Protein AF-A0A2V7CC63-F1 (afdb_monomer)

Foldseek 3Di:
DPDPDDDQAEAEDLDDDVVVVVVCVVVRHQYYHNDPDPVVVVVRVVSSVLVVVLLVVLCPFDPDNVCSVVLVVLLVVLLVLCCVPVVDDSSRSSVVLVVQCVVVVHTSSVSSVVSVVVVVLVPDPCNVVVVVVVVCVVVVVPPPPPPPDDDDD

Mean predicted aligned error: 11.12 Å

Secondary structure (DSSP, 8-state):
---SS---EEEE-S---HHHHHHHHHTTEEEEES---HHHHHHHHHHHHHHHHHHHHHHTSSS-GGGHHHHHHHHHHHHHHHHHHH---HHHHHHHHHHHHHHHT--HHHHHHHHHHHHHHHT-TTHHHHHHHHHHHHHHT------------

pLDDT: mean 81.23, std 14.19, range [34.12, 97.56]

Nearest PDB structures (foldseek):
  1sd5-assembly1_A  TM=7.980E-01  e=5.486E-06  Mycobacterium tuberculosis H37Rv
  6ww6-assembly1_A  TM=4.885E-01  e=1.003E-03  Enterococcus faecalis
  4akk-assembly1_B  TM=6.296E-01  e=2.879E-02  Klebsiella oxytoca
  1qo0-assembly1_E  TM=4.688E-01  e=1.812E-02  Pseudomonas aeruginosa
  8thp-assembly1_A  TM=3.471E-01  e=4.632E-01  Flavobacterium johnsoniae UW101

Radius of gyration: 24.96 Å; Cα contacts (8 Å, |Δi|>4): 119; chains: 1; bounding box: 74×55×70 Å

Solvent-accessible surface area (backbone atoms only — not comparable to full-atom values): 8947 Å² total; per-residue (Å²): 128,87,64,100,64,88,71,70,37,71,48,78,38,90,69,84,51,71,68,58,53,52,53,38,47,76,72,57,41,53,36,78,36,67,63,87,50,68,68,65,46,52,54,43,49,54,51,14,52,51,51,42,51,54,48,53,53,43,60,63,51,70,93,50,74,84,49,26,65,58,38,47,54,42,41,56,51,29,30,53,50,41,26,75,75,68,71,41,53,73,69,53,24,49,49,51,51,53,52,52,15,62,78,67,72,48,51,65,51,57,43,20,49,51,51,49,53,49,48,64,54,69,68,39,88,58,41,67,61,51,48,51,51,50,53,48,56,67,56,60,70,71,64,79,80,73,77,75,84,80,82,86,133

Structure (mmCIF, N/CA/C/O backbone):
data_AF-A0A2V7CC63-F1
#
_entry.id   AF-A0A2V7CC63-F1
#
loop_
_atom_site.group_PDB
_atom_site.id
_atom_site.type_symbol
_atom_site.label_atom_id
_atom_site.label_alt_id
_atom_site.label_comp_id
_atom_site.label_asym_id
_atom_site.label_entity_id
_atom_site.label_seq_id
_atom_site.pdbx_PDB_ins_code
_atom_site.Cartn_x
_atom_site.Cartn_y
_atom_site.Cartn_z
_atom_site.occupancy
_atom_site.B_iso_or_equiv
_atom_site.auth_seq_id
_atom_site.auth_comp_id
_atom_site.auth_asym_id
_atom_site.auth_atom_id
_atom_site.pdbx_PDB_model_num
ATOM 1 N N . MET A 1 1 ? 26.809 -15.622 -4.470 1.00 34.12 1 MET A N 1
ATOM 2 C CA . MET A 1 1 ? 25.686 -15.126 -3.647 1.00 34.12 1 MET A CA 1
ATOM 3 C C . MET A 1 1 ? 25.167 -13.870 -4.318 1.00 34.12 1 MET A C 1
ATOM 5 O O . MET A 1 1 ? 25.887 -12.882 -4.349 1.00 34.12 1 MET A O 1
ATOM 9 N N . VAL A 1 2 ? 23.997 -13.936 -4.960 1.00 41.78 2 VAL A N 1
ATOM 10 C CA . VAL A 1 2 ? 23.323 -12.723 -5.447 1.00 41.78 2 VAL A CA 1
ATOM 11 C C . VAL A 1 2 ? 22.998 -11.887 -4.210 1.00 41.78 2 VAL A C 1
ATOM 13 O O . VAL A 1 2 ? 22.502 -12.408 -3.216 1.00 41.78 2 VAL A O 1
ATOM 16 N N . THR A 1 3 ? 23.440 -10.643 -4.248 1.00 43.38 3 THR A N 1
ATOM 17 C CA . THR A 1 3 ? 23.625 -9.713 -3.136 1.00 43.38 3 THR A CA 1
ATOM 18 C C . THR A 1 3 ? 22.393 -9.541 -2.248 1.00 43.38 3 THR A C 1
ATOM 20 O O . THR A 1 3 ? 21.293 -9.329 -2.746 1.00 43.38 3 THR A O 1
ATOM 23 N N . ASP A 1 4 ? 22.610 -9.476 -0.933 1.00 60.31 4 ASP A N 1
ATOM 24 C CA . ASP A 1 4 ? 21.637 -9.116 0.122 1.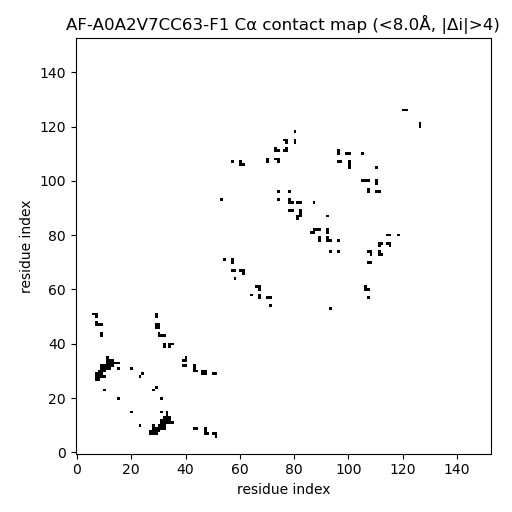00 60.31 4 ASP A CA 1
ATOM 25 C C . ASP A 1 4 ? 21.116 -7.653 0.021 1.00 60.31 4 ASP A C 1
ATOM 27 O O . ASP A 1 4 ? 20.486 -7.091 0.918 1.00 60.31 4 ASP A O 1
ATOM 31 N N . GLN A 1 5 ? 21.386 -6.996 -1.109 1.00 66.25 5 GLN A N 1
ATOM 32 C CA . GLN A 1 5 ? 20.879 -5.683 -1.469 1.00 66.25 5 GLN A CA 1
ATOM 33 C C . GLN A 1 5 ? 19.827 -5.844 -2.566 1.00 66.25 5 GLN A C 1
ATOM 35 O O . GLN A 1 5 ? 20.173 -6.043 -3.731 1.00 66.25 5 GLN A O 1
ATOM 40 N N . PRO A 1 6 ? 18.535 -5.770 -2.220 1.00 74.12 6 PRO A N 1
ATOM 41 C CA . PRO A 1 6 ? 17.485 -5.850 -3.220 1.00 74.12 6 PRO A CA 1
ATOM 42 C C . PRO A 1 6 ? 17.508 -4.603 -4.108 1.00 74.12 6 PRO A C 1
ATOM 44 O O . PRO A 1 6 ? 17.852 -3.513 -3.651 1.00 74.12 6 PRO A O 1
ATOM 47 N N . VAL A 1 7 ? 17.120 -4.781 -5.367 1.00 83.81 7 VAL A N 1
ATOM 48 C CA . VAL A 1 7 ? 17.057 -3.753 -6.415 1.00 83.81 7 VAL A CA 1
ATOM 49 C C . VAL A 1 7 ? 15.707 -3.846 -7.140 1.00 83.81 7 VAL A C 1
ATOM 51 O O . VAL A 1 7 ? 15.107 -4.924 -7.147 1.00 83.81 7 VAL A O 1
ATOM 54 N N . PRO A 1 8 ? 15.192 -2.756 -7.735 1.00 85.44 8 PRO A N 1
ATOM 55 C CA . PRO A 1 8 ? 14.009 -2.824 -8.590 1.00 85.44 8 PRO A CA 1
ATOM 56 C C . PRO A 1 8 ? 14.314 -3.639 -9.856 1.00 85.44 8 PRO A C 1
ATOM 58 O O . PRO A 1 8 ? 15.322 -3.404 -10.518 1.00 85.44 8 PRO A O 1
ATOM 61 N N . VAL A 1 9 ? 13.432 -4.578 -10.210 1.00 84.06 9 VAL A N 1
ATOM 62 C CA . VAL A 1 9 ? 13.575 -5.441 -11.397 1.00 84.06 9 VAL A CA 1
ATOM 63 C C . VAL A 1 9 ? 12.355 -5.303 -12.309 1.00 84.06 9 VAL A C 1
ATOM 65 O O . VAL A 1 9 ? 11.220 -5.476 -11.863 1.00 84.06 9 VAL A O 1
ATOM 68 N N . ILE A 1 10 ? 12.590 -5.039 -13.595 1.00 84.88 10 ILE A N 1
ATOM 69 C CA . ILE A 1 10 ? 11.565 -4.983 -14.648 1.00 84.88 10 ILE A CA 1
ATOM 70 C C . ILE A 1 10 ? 11.789 -6.159 -15.592 1.00 84.88 10 ILE A C 1
ATOM 72 O O . ILE A 1 10 ? 12.906 -6.366 -16.064 1.00 84.88 10 ILE A O 1
ATOM 76 N N . LEU A 1 11 ? 10.734 -6.923 -15.877 1.00 83.56 11 LEU A N 1
ATOM 77 C CA . LEU A 1 11 ? 10.795 -8.040 -16.818 1.00 83.56 11 LEU A CA 1
ATOM 78 C C . LEU A 1 11 ? 10.302 -7.600 -18.201 1.00 83.56 11 LEU A C 1
ATOM 80 O O . LEU A 1 11 ? 9.111 -7.347 -18.387 1.00 83.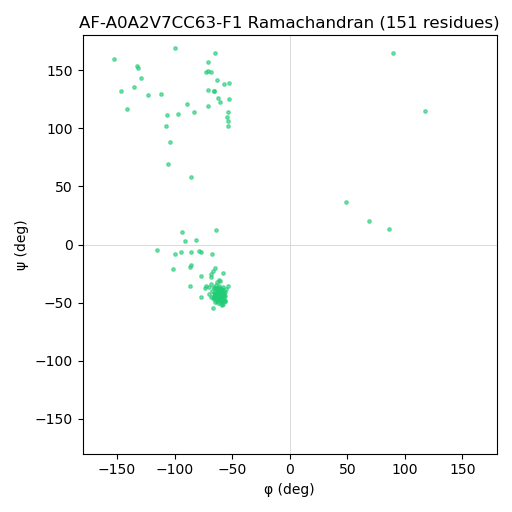56 11 LEU A O 1
ATOM 84 N N . LEU A 1 12 ? 11.207 -7.556 -19.177 1.00 82.06 12 LEU A N 1
ATOM 85 C CA . LEU A 1 12 ? 10.853 -7.410 -20.589 1.00 82.06 12 LEU A CA 1
ATOM 86 C C . LEU A 1 12 ? 10.645 -8.796 -21.204 1.00 82.06 12 LEU A C 1
ATOM 88 O O . LEU A 1 12 ? 11.547 -9.631 -21.176 1.00 82.06 12 LEU A O 1
ATOM 92 N N . THR A 1 13 ? 9.454 -9.054 -21.737 1.00 76.94 13 THR A N 1
ATOM 93 C CA . THR A 1 13 ? 9.111 -10.335 -22.362 1.00 76.94 13 THR A CA 1
ATOM 94 C C . THR A 1 13 ? 8.143 -10.132 -23.519 1.00 76.94 13 THR A C 1
ATOM 96 O O . THR A 1 13 ? 7.115 -9.487 -23.359 1.00 76.94 13 THR A O 1
ATOM 99 N N . GLY A 1 14 ? 8.414 -10.745 -24.675 1.00 73.50 14 GLY A N 1
ATOM 100 C CA . GLY A 1 14 ? 7.478 -10.752 -25.808 1.00 73.50 14 GLY A CA 1
ATOM 101 C C . GLY A 1 14 ? 6.194 -11.553 -25.545 1.00 73.50 14 GLY A C 1
ATOM 102 O O . GLY A 1 14 ? 5.262 -11.502 -26.341 1.00 73.50 14 GLY A O 1
ATOM 103 N N . TYR A 1 15 ? 6.128 -12.284 -24.427 1.00 67.94 15 TYR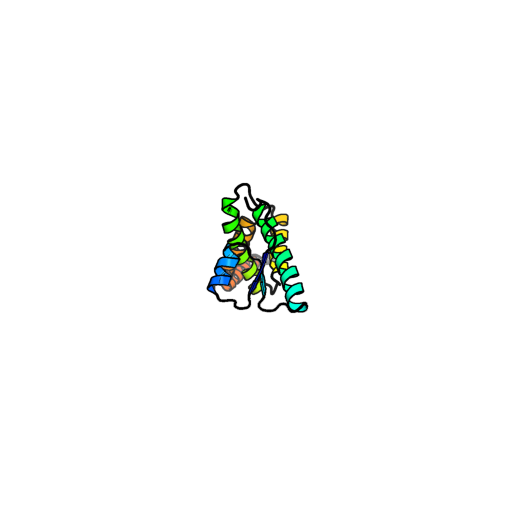 A N 1
ATOM 104 C CA . TYR A 1 15 ? 4.963 -13.055 -24.008 1.00 67.94 15 TYR A CA 1
ATOM 105 C C . TYR A 1 15 ? 4.767 -12.965 -22.490 1.00 67.94 15 TYR A C 1
ATOM 107 O O . TYR A 1 15 ? 5.598 -13.424 -21.703 1.00 67.94 15 TYR A O 1
ATOM 115 N N . ALA A 1 16 ? 3.646 -12.379 -22.070 1.00 65.31 16 ALA A N 1
ATOM 116 C CA . ALA A 1 16 ? 3.266 -12.235 -20.667 1.00 65.31 16 ALA A CA 1
ATOM 117 C C . ALA A 1 16 ? 2.146 -13.226 -20.305 1.00 65.31 16 ALA A C 1
ATOM 119 O O . ALA A 1 16 ? 1.007 -12.841 -20.054 1.00 65.31 16 ALA A O 1
ATOM 120 N N . GLY A 1 17 ? 2.462 -14.524 -20.278 1.00 72.56 17 GLY A N 1
ATOM 121 C CA . GLY A 1 17 ? 1.546 -15.524 -19.724 1.00 72.56 17 GLY A CA 1
ATOM 122 C C . GLY A 1 17 ? 1.299 -15.287 -18.226 1.00 72.56 17 GLY A C 1
ATOM 123 O O . GLY A 1 17 ? 2.230 -14.958 -17.487 1.00 72.56 17 GLY A O 1
ATOM 124 N N . ALA A 1 18 ? 0.061 -15.486 -17.757 1.00 74.19 18 ALA A N 1
ATOM 125 C CA . ALA A 1 18 ? -0.342 -15.225 -16.366 1.00 74.19 18 ALA A CA 1
ATOM 126 C C . ALA A 1 18 ? 0.548 -15.934 -15.321 1.00 74.19 18 ALA A C 1
ATOM 128 O O . ALA A 1 18 ? 0.856 -15.369 -14.270 1.00 74.19 18 ALA A O 1
ATOM 129 N N . GLU A 1 19 ? 1.019 -17.144 -15.636 1.00 77.94 19 GLU A N 1
ATOM 130 C CA . GLU A 1 19 ? 1.915 -17.922 -14.775 1.00 77.94 19 GLU A CA 1
ATOM 131 C C . GLU A 1 19 ? 3.288 -17.258 -14.592 1.00 77.94 19 GLU A C 1
ATOM 133 O O . GLU A 1 19 ? 3.800 -17.164 -13.475 1.00 77.94 19 GLU A O 1
ATOM 138 N N . LEU A 1 20 ? 3.870 -16.741 -15.679 1.00 74.88 20 LEU A N 1
ATOM 139 C CA . LEU A 1 20 ? 5.156 -16.045 -15.647 1.00 74.88 20 LEU A CA 1
ATOM 140 C C . LEU A 1 20 ? 5.052 -14.769 -14.808 1.00 74.88 20 LEU A C 1
ATOM 142 O O . LEU A 1 20 ? 5.906 -14.522 -13.960 1.00 74.88 20 LEU A O 1
ATOM 146 N N . VAL A 1 21 ? 3.971 -14.004 -14.986 1.00 73.31 21 VAL A N 1
ATOM 147 C CA . VAL A 1 21 ? 3.702 -12.787 -14.205 1.00 73.31 21 VAL A CA 1
ATOM 148 C C . VAL A 1 21 ? 3.573 -13.110 -12.717 1.00 73.31 21 VAL A C 1
ATOM 150 O O . VAL A 1 21 ? 4.149 -12.411 -11.881 1.00 73.31 21 VAL A O 1
ATOM 153 N N . ARG A 1 22 ? 2.856 -14.183 -12.365 1.00 71.94 22 ARG A N 1
ATOM 154 C CA . ARG A 1 22 ? 2.686 -14.608 -10.969 1.00 71.94 22 ARG A CA 1
ATOM 155 C C . ARG A 1 22 ? 4.022 -14.979 -10.325 1.00 71.94 22 ARG A C 1
ATOM 157 O O . ARG A 1 22 ? 4.326 -14.496 -9.234 1.00 71.94 22 ARG A O 1
ATOM 164 N N . ARG A 1 23 ? 4.838 -15.789 -11.008 1.00 72.81 23 ARG A N 1
ATOM 165 C CA . ARG A 1 23 ? 6.171 -16.194 -10.529 1.00 72.81 23 ARG A CA 1
ATOM 166 C C . ARG A 1 23 ? 7.127 -15.008 -10.421 1.00 72.81 23 ARG A C 1
ATOM 168 O O . ARG A 1 23 ? 7.823 -14.880 -9.420 1.00 72.81 23 ARG A O 1
ATOM 175 N N . ALA A 1 24 ? 7.117 -14.115 -11.407 1.00 71.94 24 ALA A N 1
ATOM 176 C CA . ALA A 1 24 ? 7.922 -12.899 -11.407 1.00 71.94 24 ALA A CA 1
ATOM 177 C C . ALA A 1 24 ? 7.564 -11.985 -10.223 1.00 71.94 24 ALA A C 1
ATOM 179 O O . ALA A 1 24 ? 8.453 -11.530 -9.504 1.00 71.94 24 ALA A O 1
ATOM 180 N N . ARG A 1 25 ? 6.269 -11.776 -9.947 1.00 70.88 25 ARG A N 1
ATOM 181 C CA . ARG A 1 25 ? 5.821 -11.014 -8.768 1.00 70.88 25 ARG A CA 1
ATOM 182 C C . ARG A 1 25 ? 6.288 -11.645 -7.456 1.00 70.88 25 ARG A C 1
ATOM 184 O O . ARG A 1 25 ? 6.728 -10.917 -6.570 1.00 70.88 25 ARG A O 1
ATOM 191 N N . ALA A 1 26 ? 6.225 -12.974 -7.338 1.00 65.81 26 ALA A N 1
ATOM 192 C CA . ALA A 1 26 ? 6.737 -13.692 -6.168 1.00 65.81 26 ALA A CA 1
ATOM 193 C C . ALA A 1 26 ? 8.260 -13.529 -6.001 1.00 65.81 26 ALA A C 1
ATOM 195 O O . ALA A 1 26 ? 8.746 -13.439 -4.879 1.00 65.81 26 ALA A O 1
ATOM 196 N N . ALA A 1 27 ? 8.998 -13.411 -7.108 1.00 66.06 27 ALA A N 1
ATOM 197 C CA . ALA A 1 27 ? 10.436 -13.145 -7.127 1.00 66.06 27 ALA A CA 1
ATOM 198 C C . ALA A 1 27 ? 10.807 -11.656 -6.938 1.00 66.06 27 ALA A C 1
ATOM 200 O O . ALA A 1 27 ? 11.981 -11.305 -7.017 1.00 66.06 27 ALA A O 1
ATOM 201 N N . GLY A 1 28 ? 9.834 -10.769 -6.693 1.00 65.56 28 GLY A N 1
ATOM 202 C CA . GLY A 1 28 ? 10.089 -9.348 -6.442 1.00 65.56 28 GLY A CA 1
ATOM 203 C C . GLY A 1 28 ? 10.180 -8.468 -7.692 1.00 65.56 28 GLY A C 1
ATOM 204 O O . GLY A 1 28 ? 10.592 -7.316 -7.582 1.00 65.56 28 GLY A O 1
ATOM 205 N N . VAL A 1 29 ? 9.764 -8.964 -8.862 1.00 72.56 29 VAL A N 1
ATOM 206 C CA . VAL A 1 29 ? 9.631 -8.139 -10.074 1.00 72.56 29 VAL A CA 1
ATOM 207 C C . VAL A 1 29 ? 8.524 -7.108 -9.873 1.00 72.56 29 VAL A C 1
ATOM 209 O O . VAL A 1 29 ? 7.417 -7.431 -9.430 1.00 72.56 29 VAL A O 1
ATOM 212 N N . VAL A 1 30 ? 8.832 -5.858 -10.212 1.00 69.12 30 VAL A N 1
ATOM 213 C CA . VAL A 1 30 ? 7.982 -4.694 -9.930 1.00 69.12 30 VAL A CA 1
ATOM 214 C C . VAL A 1 30 ? 7.187 -4.210 -11.147 1.00 69.12 30 VAL A C 1
ATOM 216 O O . VAL A 1 30 ? 6.140 -3.595 -10.956 1.00 69.12 30 VAL A O 1
ATOM 219 N N . ALA A 1 31 ? 7.604 -4.541 -12.376 1.00 70.88 31 ALA A N 1
ATOM 220 C CA . ALA A 1 31 ? 6.869 -4.222 -13.608 1.00 70.88 31 ALA A CA 1
ATOM 221 C C . ALA A 1 31 ? 7.158 -5.219 -14.752 1.00 70.88 31 ALA A C 1
ATOM 223 O O . ALA A 1 31 ? 8.181 -5.909 -14.737 1.00 70.88 31 ALA A O 1
ATOM 224 N N . TYR A 1 32 ? 6.261 -5.286 -15.744 1.00 74.62 32 TYR A N 1
ATOM 225 C CA . TYR A 1 32 ? 6.401 -6.109 -16.953 1.00 74.62 32 TYR A CA 1
ATOM 226 C C . TYR A 1 32 ? 6.163 -5.274 -18.215 1.00 74.62 32 TYR A C 1
ATOM 228 O O . TYR A 1 32 ? 5.301 -4.397 -18.225 1.00 74.62 32 TYR A O 1
ATOM 236 N N . LEU A 1 33 ? 6.912 -5.562 -19.278 1.00 75.44 33 LEU A N 1
ATOM 237 C CA . LEU A 1 33 ? 6.789 -4.891 -20.573 1.00 75.44 33 LEU A CA 1
ATOM 238 C C . LEU A 1 33 ? 6.806 -5.907 -21.710 1.00 75.44 33 LEU A C 1
ATOM 240 O O . LEU A 1 33 ? 7.652 -6.799 -21.733 1.00 75.44 33 LEU A O 1
ATOM 244 N N . THR A 1 34 ? 5.903 -5.725 -22.671 1.00 75.38 34 THR A N 1
ATOM 245 C CA . THR A 1 34 ? 5.856 -6.493 -23.926 1.00 75.38 34 THR A CA 1
ATOM 246 C C . THR A 1 34 ? 6.475 -5.760 -25.112 1.00 75.38 34 THR A C 1
ATOM 248 O O . THR A 1 34 ? 6.661 -6.358 -26.167 1.00 75.38 34 THR A O 1
ATOM 251 N N . SER A 1 35 ? 6.825 -4.483 -24.932 1.00 71.94 35 SER A N 1
ATOM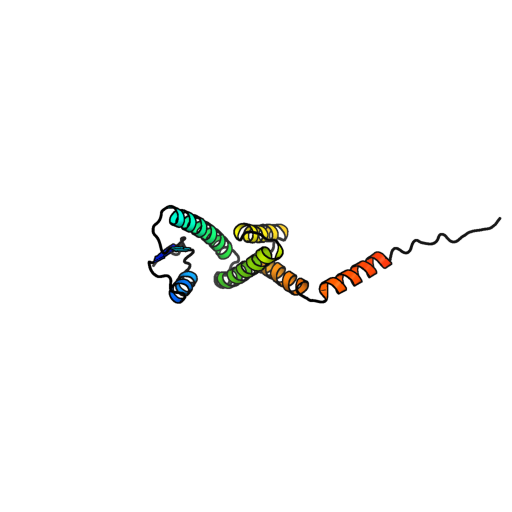 252 C CA . SER A 1 35 ? 7.454 -3.632 -25.942 1.00 71.94 35 SER A CA 1
ATOM 253 C C . SER A 1 35 ? 8.662 -2.894 -25.359 1.00 71.94 35 SER A C 1
ATOM 255 O O . SER A 1 35 ? 8.708 -2.600 -24.162 1.00 71.94 35 SER A O 1
ATOM 257 N N . VAL A 1 36 ? 9.626 -2.582 -26.226 1.00 74.06 36 VAL A N 1
ATOM 258 C CA . VAL A 1 36 ? 10.819 -1.767 -25.937 1.00 74.06 36 VAL A CA 1
ATOM 259 C C . VAL A 1 36 ? 10.617 -0.283 -26.273 1.00 74.06 36 VAL A C 1
ATOM 261 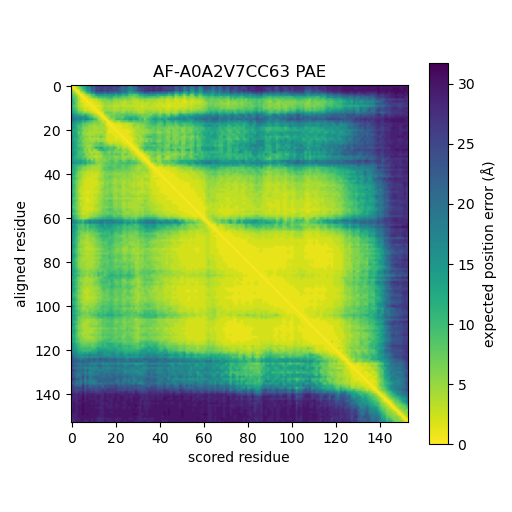O O . VAL A 1 36 ? 11.572 0.493 -26.263 1.00 74.06 36 VAL A O 1
ATOM 264 N N . ASP A 1 37 ? 9.383 0.132 -26.565 1.00 84.94 37 ASP A N 1
ATOM 265 C CA . ASP A 1 37 ? 9.063 1.529 -26.845 1.00 84.94 37 ASP A CA 1
ATOM 266 C C . ASP A 1 37 ? 9.460 2.449 -25.682 1.00 84.94 37 ASP A C 1
ATOM 268 O O . ASP A 1 37 ? 9.198 2.178 -24.505 1.00 84.94 37 ASP A O 1
ATOM 272 N N . ARG A 1 38 ? 10.041 3.605 -26.022 1.00 84.75 38 ARG A N 1
ATOM 273 C CA . ARG A 1 38 ? 10.615 4.541 -25.042 1.00 84.75 38 ARG A CA 1
ATOM 274 C C . ARG A 1 38 ? 9.606 5.018 -23.992 1.00 84.75 38 ARG A C 1
ATOM 276 O O . ARG A 1 38 ? 9.952 5.113 -22.820 1.00 84.75 38 ARG A O 1
ATOM 283 N N . LYS A 1 39 ? 8.372 5.338 -24.398 1.00 86.88 39 LYS A N 1
ATOM 284 C CA . LYS A 1 39 ? 7.332 5.863 -23.491 1.00 86.88 39 LYS A CA 1
ATOM 285 C C . LYS A 1 39 ? 6.879 4.810 -22.456 1.00 86.88 39 LYS A C 1
ATOM 287 O O . LYS A 1 39 ? 6.987 5.104 -21.266 1.00 86.88 39 LYS A O 1
ATOM 292 N N . PRO A 1 40 ? 6.442 3.595 -22.855 1.00 83.56 40 PRO A N 1
ATOM 293 C CA . PRO A 1 40 ? 6.146 2.512 -21.913 1.00 83.56 40 PRO A CA 1
ATOM 294 C C . PRO A 1 40 ? 7.316 2.157 -20.996 1.00 83.56 40 PRO A C 1
ATOM 296 O O . PRO A 1 40 ? 7.106 1.909 -19.811 1.00 83.56 40 PRO A O 1
ATOM 299 N N . LEU A 1 41 ? 8.546 2.175 -21.519 1.00 85.75 41 LEU A N 1
ATOM 300 C CA . LEU A 1 41 ? 9.734 1.856 -20.734 1.00 85.75 41 LEU A CA 1
ATOM 301 C C . LEU A 1 41 ? 9.978 2.861 -19.601 1.00 85.75 41 LEU A C 1
ATOM 303 O O . LEU A 1 41 ? 10.209 2.446 -18.468 1.00 85.75 41 LEU A O 1
ATOM 307 N N . ILE A 1 42 ? 9.885 4.165 -19.883 1.00 89.25 42 ILE A N 1
ATOM 308 C CA . ILE A 1 42 ? 10.033 5.212 -18.859 1.00 89.25 42 ILE A CA 1
ATOM 309 C C . ILE A 1 42 ? 8.971 5.040 -17.765 1.00 89.25 42 ILE A C 1
ATOM 311 O O . ILE A 1 42 ? 9.313 4.990 -16.587 1.00 89.25 42 ILE A O 1
ATOM 315 N N . SER A 1 43 ? 7.707 4.848 -18.151 1.00 85.12 43 SER A N 1
ATOM 316 C CA . SER A 1 43 ? 6.611 4.660 -17.192 1.00 85.12 43 SER A CA 1
ATOM 317 C C . SER A 1 43 ? 6.800 3.411 -16.321 1.00 85.12 43 SER A C 1
ATOM 319 O O . SER A 1 43 ? 6.601 3.455 -15.108 1.00 85.12 43 SER A O 1
ATOM 321 N N . ALA A 1 44 ? 7.251 2.296 -16.903 1.00 84.38 44 ALA A N 1
ATOM 322 C CA . ALA A 1 44 ? 7.539 1.086 -16.138 1.00 84.38 44 ALA A CA 1
ATOM 323 C C . ALA A 1 44 ? 8.687 1.278 -15.138 1.00 84.38 44 ALA A C 1
ATOM 325 O O . ALA A 1 44 ? 8.636 0.701 -14.052 1.00 84.38 44 ALA A O 1
ATOM 326 N N . ILE A 1 45 ? 9.702 2.080 -15.481 1.00 88.06 45 ILE A N 1
ATOM 327 C CA . ILE A 1 45 ? 10.804 2.431 -14.573 1.00 88.06 45 ILE A CA 1
ATOM 328 C C . ILE A 1 45 ? 10.299 3.269 -13.400 1.00 88.06 45 ILE A C 1
ATOM 330 O O . ILE A 1 45 ? 10.638 2.968 -12.257 1.00 88.06 45 ILE A O 1
ATOM 334 N N . GLU A 1 46 ? 9.465 4.273 -13.656 1.00 87.31 46 GLU A N 1
ATOM 335 C CA . GLU A 1 46 ? 8.879 5.110 -12.603 1.00 87.31 46 GLU A CA 1
ATOM 336 C C . GLU A 1 46 ? 8.059 4.270 -11.617 1.00 87.31 46 GLU A C 1
ATOM 338 O O . GLU A 1 46 ? 8.308 4.309 -10.410 1.00 87.31 46 GLU A O 1
ATOM 343 N N . ILE A 1 47 ? 7.172 3.412 -12.136 1.00 84.50 47 ILE A N 1
ATOM 344 C CA . ILE A 1 47 ? 6.383 2.478 -11.323 1.00 84.50 47 ILE A CA 1
ATOM 345 C C . ILE A 1 47 ? 7.310 1.543 -10.537 1.00 84.50 47 ILE A C 1
ATOM 347 O O . ILE A 1 47 ? 7.130 1.336 -9.339 1.00 84.50 47 ILE A O 1
ATOM 351 N N . ALA A 1 48 ? 8.325 0.976 -11.188 1.00 85.75 48 ALA A N 1
ATOM 352 C CA . ALA A 1 48 ? 9.269 0.064 -10.554 1.00 85.75 48 ALA A CA 1
ATOM 353 C C . ALA A 1 48 ? 9.999 0.701 -9.363 1.00 85.75 48 ALA A C 1
ATOM 355 O O . ALA A 1 48 ? 10.127 0.073 -8.307 1.00 85.75 48 ALA A O 1
ATOM 356 N N . LEU A 1 49 ? 10.459 1.942 -9.527 1.00 88.25 49 LEU A N 1
ATOM 357 C CA . LEU A 1 49 ? 11.146 2.702 -8.487 1.00 88.25 49 LEU A CA 1
ATOM 358 C C . LEU A 1 49 ? 10.219 3.014 -7.313 1.00 88.25 49 LEU A C 1
ATOM 360 O O . LEU A 1 49 ? 10.611 2.810 -6.162 1.00 88.25 49 LEU A O 1
ATOM 364 N N . GLU A 1 50 ? 8.987 3.437 -7.594 1.00 86.62 50 GLU A N 1
ATOM 365 C CA . GLU A 1 50 ? 7.982 3.708 -6.568 1.00 86.62 50 GLU A CA 1
ATOM 366 C C . GLU A 1 50 ? 7.695 2.456 -5.727 1.00 86.62 50 GLU A C 1
ATOM 368 O O . GLU A 1 50 ? 7.859 2.468 -4.504 1.00 86.62 50 GLU A O 1
ATOM 373 N N . ARG A 1 51 ? 7.393 1.328 -6.381 1.00 85.19 51 ARG A N 1
ATOM 374 C CA . ARG A 1 51 ? 7.150 0.035 -5.714 1.00 85.19 51 ARG A CA 1
ATOM 375 C C . ARG A 1 51 ? 8.318 -0.453 -4.897 1.00 85.19 51 ARG A C 1
ATOM 377 O O . ARG A 1 51 ? 8.142 -1.043 -3.830 1.00 85.19 51 ARG A O 1
ATOM 384 N N . PHE A 1 52 ? 9.519 -0.235 -5.403 1.00 86.81 52 PHE A N 1
ATOM 385 C CA . PHE A 1 52 ? 10.717 -0.591 -4.678 1.00 86.81 52 PHE A CA 1
ATOM 386 C C . PHE A 1 52 ? 10.915 0.290 -3.434 1.00 86.81 52 PHE A C 1
ATOM 388 O O . PHE A 1 52 ? 11.351 -0.211 -2.394 1.00 86.81 52 PHE A O 1
ATOM 395 N N . GLY A 1 53 ? 10.527 1.566 -3.495 1.00 88.75 53 GLY A N 1
ATOM 396 C CA . GLY A 1 53 ? 10.421 2.448 -2.333 1.00 88.75 53 GLY A CA 1
ATOM 397 C C . GLY A 1 53 ? 9.468 1.897 -1.268 1.00 88.75 53 GLY A C 1
ATOM 398 O O . GLY A 1 53 ? 9.876 1.734 -0.114 1.00 88.75 53 GLY A O 1
ATOM 399 N N . GLU A 1 54 ? 8.245 1.518 -1.659 1.00 89.12 54 GLU A N 1
ATOM 400 C CA . GLU A 1 54 ? 7.262 0.884 -0.761 1.00 89.12 54 GLU A CA 1
ATOM 401 C C . GLU A 1 54 ? 7.837 -0.389 -0.119 1.00 89.12 54 GLU A C 1
ATOM 403 O O . GLU A 1 54 ? 7.810 -0.562 1.102 1.00 89.12 54 GLU A O 1
ATOM 408 N N . PHE A 1 55 ? 8.428 -1.266 -0.937 1.00 85.75 55 PHE A N 1
ATOM 409 C CA . PHE A 1 55 ? 9.051 -2.507 -0.483 1.00 85.75 55 PHE A CA 1
ATOM 410 C C . PHE A 1 55 ? 10.160 -2.260 0.544 1.00 85.75 55 PHE A C 1
ATOM 412 O O . PHE A 1 55 ? 10.249 -2.971 1.544 1.00 85.75 55 PHE A O 1
ATOM 419 N N . ARG A 1 56 ? 11.012 -1.250 0.329 1.00 86.75 56 ARG A N 1
ATOM 420 C CA . ARG A 1 56 ? 12.078 -0.898 1.276 1.00 86.75 56 ARG A CA 1
ATOM 421 C C . ARG A 1 56 ? 11.530 -0.431 2.615 1.00 86.75 56 ARG A C 1
ATOM 423 O O . ARG A 1 56 ? 12.128 -0.759 3.637 1.00 86.75 56 ARG A O 1
ATOM 430 N N . ILE A 1 57 ? 10.439 0.329 2.608 1.00 89.88 57 ILE A N 1
ATOM 431 C CA . ILE A 1 57 ? 9.771 0.772 3.833 1.00 89.88 57 ILE A CA 1
ATOM 432 C C . ILE A 1 57 ? 9.215 -0.446 4.574 1.00 89.88 57 ILE A C 1
ATOM 434 O O . ILE A 1 57 ? 9.533 -0.638 5.742 1.00 89.88 57 ILE A O 1
ATOM 438 N N . LEU A 1 58 ? 8.483 -1.317 3.876 1.00 87.81 58 LEU A N 1
ATOM 439 C CA . LEU A 1 58 ? 7.902 -2.533 4.451 1.00 87.81 58 LEU A CA 1
ATOM 440 C C . LEU A 1 58 ? 8.960 -3.502 4.992 1.00 87.81 58 LEU A C 1
ATOM 442 O O . LEU A 1 58 ? 8.754 -4.097 6.040 1.00 87.81 58 LEU A O 1
ATOM 446 N N . ARG A 1 59 ? 10.108 -3.644 4.316 1.00 83.69 59 ARG A N 1
ATOM 447 C CA . ARG A 1 59 ? 11.210 -4.507 4.776 1.00 83.69 59 ARG A CA 1
ATOM 448 C C . ARG A 1 59 ? 11.889 -3.986 6.044 1.00 83.69 59 ARG A C 1
ATOM 450 O O . ARG A 1 59 ? 12.472 -4.766 6.782 1.00 83.69 59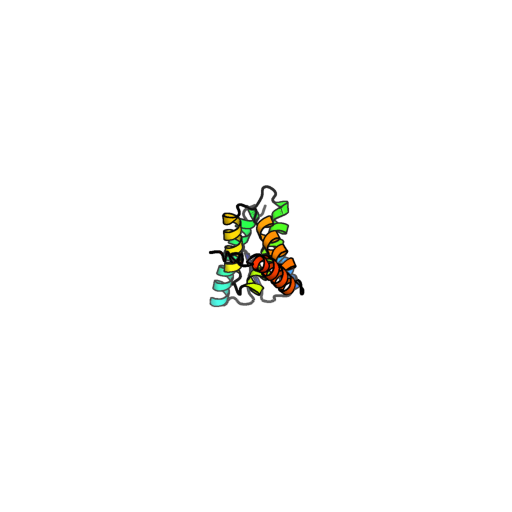 ARG A O 1
ATOM 457 N N . ARG A 1 60 ? 11.863 -2.670 6.267 1.00 85.69 60 ARG A N 1
ATOM 458 C CA . ARG A 1 60 ? 12.399 -2.030 7.480 1.00 85.69 60 ARG A CA 1
ATOM 459 C C . ARG A 1 60 ? 11.384 -2.000 8.623 1.00 85.69 60 ARG A C 1
ATOM 461 O O . ARG A 1 60 ? 11.722 -1.549 9.713 1.00 85.69 60 ARG A O 1
ATOM 468 N N . GLU A 1 61 ? 10.145 -2.408 8.366 1.00 82.06 61 GLU A N 1
ATOM 469 C CA . GLU A 1 61 ? 9.085 -2.393 9.357 1.00 82.06 61 GLU A CA 1
ATOM 470 C C . GLU A 1 61 ? 9.165 -3.649 10.232 1.00 82.06 61 GLU A C 1
ATOM 472 O O . GLU A 1 61 ? 8.921 -4.757 9.761 1.00 82.06 61 GLU A O 1
ATOM 477 N N . GLY A 1 62 ? 9.459 -3.457 11.518 1.00 72.06 62 GLY A N 1
ATOM 478 C CA . GLY A 1 62 ? 9.586 -4.544 12.488 1.00 72.06 62 GLY A CA 1
ATOM 479 C C . GLY A 1 62 ? 11.002 -5.116 12.584 1.00 72.06 62 GLY A C 1
ATOM 480 O O . GLY A 1 62 ? 11.873 -4.844 11.761 1.00 72.06 62 GLY A O 1
ATOM 481 N N . SER A 1 63 ? 11.242 -5.879 13.647 1.00 69.25 63 SER A N 1
ATOM 482 C CA . SER A 1 63 ? 12.528 -6.525 13.937 1.00 69.25 63 SER A CA 1
ATOM 483 C C . SER A 1 63 ? 12.677 -7.894 13.269 1.00 69.25 63 SER A C 1
ATOM 485 O O . SER A 1 63 ? 13.802 -8.367 13.130 1.00 69.25 63 SER A O 1
ATOM 487 N N . ASP A 1 64 ? 11.569 -8.519 12.855 1.00 81.62 64 ASP A N 1
ATOM 488 C CA . ASP A 1 64 ? 11.552 -9.849 12.246 1.00 81.62 64 ASP A CA 1
ATOM 489 C C . ASP A 1 64 ? 11.273 -9.775 10.727 1.00 81.62 64 ASP A C 1
ATOM 491 O O . ASP A 1 64 ? 10.148 -9.470 10.311 1.00 81.62 64 ASP A O 1
ATOM 495 N N . PRO A 1 65 ? 12.267 -10.095 9.874 1.00 75.56 65 PRO A N 1
ATOM 496 C CA . PRO A 1 65 ? 12.102 -10.146 8.422 1.00 75.56 65 PRO A CA 1
ATOM 497 C C . PRO A 1 65 ? 11.017 -11.123 7.949 1.00 75.56 65 PRO A C 1
ATOM 499 O O . PRO A 1 65 ? 10.473 -10.943 6.856 1.00 75.56 65 PRO A O 1
ATOM 502 N N . SER A 1 66 ? 10.689 -12.146 8.748 1.00 82.75 66 SER A N 1
ATOM 503 C CA . SER A 1 66 ? 9.677 -13.153 8.417 1.00 82.75 66 SER A CA 1
ATOM 504 C C . SER A 1 66 ? 8.258 -12.573 8.360 1.00 82.75 66 SER A C 1
ATOM 506 O O . SER A 1 66 ? 7.399 -13.095 7.645 1.00 82.75 66 SER A O 1
ATOM 508 N N . GLU A 1 67 ? 8.013 -11.441 9.030 1.00 84.19 67 GLU A N 1
ATOM 509 C CA . GLU A 1 67 ? 6.706 -10.780 9.047 1.00 84.19 67 GLU A CA 1
ATOM 510 C C . GLU A 1 67 ? 6.481 -9.823 7.868 1.00 84.19 67 GLU A C 1
ATOM 512 O O . GLU A 1 67 ? 5.336 -9.466 7.562 1.00 84.19 67 GLU A O 1
ATOM 517 N N . ALA A 1 68 ? 7.548 -9.413 7.175 1.00 83.62 68 ALA A N 1
ATOM 518 C CA . ALA A 1 68 ? 7.473 -8.445 6.082 1.00 83.62 68 ALA A CA 1
ATOM 519 C C . ALA A 1 68 ? 6.504 -8.859 4.949 1.00 83.62 68 ALA A C 1
ATOM 521 O O . ALA A 1 68 ? 5.743 -8.001 4.487 1.00 83.62 68 ALA A O 1
ATOM 522 N N . PRO A 1 69 ? 6.436 -10.138 4.511 1.00 85.25 69 PRO A N 1
ATOM 523 C CA . PRO A 1 69 ? 5.466 -10.575 3.504 1.00 85.25 69 PRO A CA 1
ATOM 524 C C . PRO A 1 69 ? 4.009 -10.414 3.957 1.00 85.25 69 PRO A C 1
ATOM 526 O O . PRO A 1 69 ? 3.166 -9.958 3.181 1.00 85.25 69 PRO A O 1
ATOM 529 N N . VAL A 1 70 ? 3.713 -10.735 5.220 1.00 89.75 70 VAL A N 1
ATOM 530 C CA . VAL A 1 70 ? 2.360 -10.621 5.789 1.00 89.75 70 VAL A CA 1
ATOM 531 C C . VAL A 1 70 ? 1.959 -9.153 5.909 1.00 89.75 70 VAL A C 1
ATOM 533 O O . VAL A 1 70 ? 0.859 -8.768 5.509 1.00 89.75 70 VAL A O 1
ATOM 536 N N . THR A 1 71 ? 2.863 -8.309 6.410 1.00 91.12 71 THR A N 1
ATOM 537 C CA . THR A 1 71 ? 2.644 -6.860 6.504 1.00 91.12 71 THR A CA 1
ATOM 538 C C . THR A 1 71 ? 2.417 -6.247 5.125 1.00 91.12 71 THR A C 1
ATOM 540 O O . THR A 1 71 ? 1.470 -5.480 4.947 1.00 91.12 71 THR A O 1
ATOM 543 N N . ARG A 1 72 ? 3.206 -6.646 4.119 1.00 90.12 72 ARG A N 1
ATOM 544 C CA . ARG A 1 72 ? 3.004 -6.235 2.724 1.00 90.12 72 ARG A CA 1
ATOM 545 C C . ARG A 1 72 ? 1.608 -6.595 2.225 1.00 90.12 72 ARG A C 1
ATOM 547 O O . ARG A 1 72 ? 0.935 -5.739 1.663 1.00 90.12 72 ARG A O 1
ATOM 554 N N . GLN A 1 73 ? 1.153 -7.828 2.442 1.00 90.94 73 GLN A N 1
ATOM 555 C CA . GLN A 1 73 ? -0.177 -8.255 2.001 1.00 90.94 73 GLN A CA 1
ATOM 556 C C . GLN A 1 73 ? -1.297 -7.425 2.647 1.00 90.94 73 GLN A C 1
ATOM 558 O O . GLN A 1 73 ? -2.240 -7.025 1.961 1.00 90.94 73 GLN A O 1
ATOM 563 N N . LEU A 1 74 ? -1.191 -7.137 3.948 1.00 95.25 74 LEU A N 1
ATOM 564 C CA . LEU A 1 74 ? -2.164 -6.307 4.664 1.00 95.25 74 LEU A CA 1
ATOM 565 C C . LEU A 1 74 ? -2.197 -4.874 4.125 1.00 95.25 74 LEU A C 1
ATOM 567 O O . LEU A 1 74 ? -3.279 -4.329 3.915 1.00 95.25 74 LEU A O 1
ATOM 571 N N . VAL A 1 75 ? -1.030 -4.281 3.872 1.00 95.44 75 VAL A N 1
ATOM 572 C CA . VAL A 1 75 ? -0.919 -2.927 3.316 1.00 95.44 75 VAL A CA 1
ATOM 573 C C . VAL A 1 75 ? -1.504 -2.853 1.908 1.00 95.44 75 VAL A C 1
ATOM 575 O O . VAL A 1 75 ? -2.292 -1.954 1.634 1.00 95.44 75 VAL A O 1
ATOM 578 N N . GLU A 1 76 ? -1.213 -3.822 1.039 1.00 94.38 76 GLU A N 1
ATOM 579 C CA . GLU A 1 76 ? -1.801 -3.877 -0.307 1.00 94.38 76 GLU A CA 1
ATOM 580 C C . GLU A 1 76 ? -3.329 -4.008 -0.262 1.00 94.38 76 GLU A C 1
ATOM 582 O O . GLU A 1 76 ? -4.038 -3.410 -1.071 1.00 94.38 76 GLU A O 1
ATOM 587 N N . HIS A 1 77 ? -3.866 -4.748 0.711 1.00 96.31 77 HIS A N 1
ATOM 588 C CA . HIS A 1 77 ? -5.310 -4.847 0.890 1.00 96.31 77 HIS A CA 1
ATOM 589 C C . HIS A 1 77 ? -5.914 -3.534 1.411 1.00 96.31 77 HIS A C 1
ATOM 591 O O . HIS A 1 77 ? -6.930 -3.077 0.891 1.00 96.31 77 HIS A O 1
ATOM 597 N N . ALA A 1 78 ? -5.265 -2.886 2.381 1.00 97.56 78 ALA A N 1
ATOM 598 C CA . ALA A 1 78 ? -5.691 -1.585 2.889 1.00 97.56 78 ALA A CA 1
ATOM 599 C C . ALA A 1 78 ? -5.664 -0.507 1.791 1.00 97.56 78 ALA A C 1
ATOM 601 O O . ALA A 1 78 ? -6.600 0.283 1.696 1.00 97.56 78 ALA A O 1
ATOM 602 N N . LYS A 1 79 ? -4.657 -0.517 0.905 1.00 96.69 79 LYS A N 1
ATOM 603 C CA . LYS A 1 79 ? -4.600 0.375 -0.265 1.00 96.69 79 LYS A CA 1
ATOM 604 C C . LYS A 1 79 ? -5.830 0.203 -1.150 1.00 96.69 79 LYS A C 1
ATOM 606 O O . LYS A 1 79 ? -6.476 1.192 -1.466 1.00 96.69 79 LYS A O 1
ATOM 611 N N . LYS A 1 80 ? -6.214 -1.036 -1.483 1.00 96.88 80 LYS A N 1
ATOM 612 C CA . LYS A 1 80 ? -7.426 -1.308 -2.284 1.00 96.88 80 LYS A CA 1
ATOM 613 C C . LYS A 1 80 ? -8.692 -0.737 -1.650 1.00 96.88 80 LYS A C 1
ATOM 615 O O . LYS A 1 80 ? -9.514 -0.175 -2.364 1.00 96.88 80 LYS A O 1
ATOM 620 N N . VAL A 1 81 ? -8.831 -0.852 -0.329 1.00 97.19 81 VAL A N 1
ATOM 621 C CA . VAL A 1 81 ? -9.957 -0.259 0.409 1.00 97.19 81 VAL A CA 1
ATOM 622 C C . VAL A 1 81 ? -9.959 1.261 0.270 1.00 97.19 81 VAL A C 1
ATOM 624 O O . VAL A 1 81 ? -10.981 1.836 -0.091 1.00 97.19 81 VAL A O 1
ATOM 627 N N . LEU A 1 82 ? -8.822 1.916 0.515 1.00 97.06 82 LEU A N 1
ATOM 628 C CA . LEU A 1 82 ? -8.713 3.373 0.415 1.00 97.06 82 LEU A CA 1
ATOM 629 C C . LEU A 1 82 ? -8.974 3.874 -1.011 1.00 97.06 82 LEU A C 1
ATOM 631 O O . LEU A 1 82 ? -9.681 4.860 -1.186 1.00 97.06 82 LEU A O 1
ATOM 635 N N . ILE A 1 83 ? -8.472 3.169 -2.026 1.00 97.19 83 ILE A N 1
ATOM 636 C CA . ILE A 1 83 ? -8.755 3.461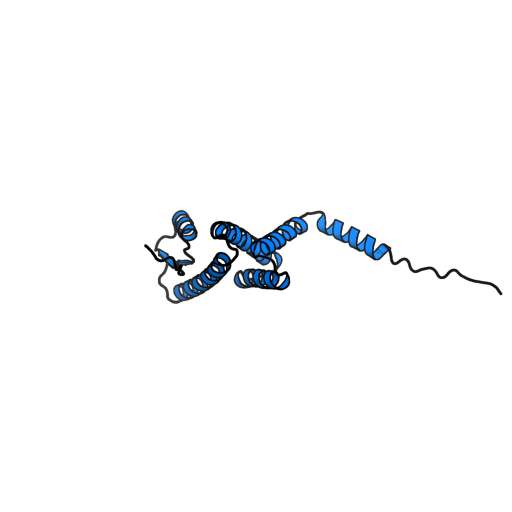 -3.437 1.00 97.19 83 ILE A CA 1
ATOM 637 C C . ILE A 1 83 ? -10.264 3.365 -3.696 1.00 97.19 83 ILE A C 1
ATOM 639 O O . ILE A 1 83 ? -10.862 4.303 -4.213 1.00 97.19 83 ILE A O 1
ATOM 643 N N . ALA A 1 84 ? -10.899 2.260 -3.296 1.00 95.38 84 ALA A N 1
ATOM 644 C CA . ALA A 1 84 ? -12.319 2.030 -3.548 1.00 95.38 84 ALA A CA 1
ATOM 645 C C . ALA A 1 84 ? -13.233 3.022 -2.809 1.00 95.38 84 ALA A C 1
ATOM 647 O O . ALA A 1 84 ? -14.255 3.435 -3.349 1.00 95.38 84 ALA A O 1
ATOM 648 N N . ARG A 1 85 ? -12.883 3.399 -1.574 1.00 93.19 85 ARG A N 1
ATOM 649 C CA . ARG A 1 85 ? -13.713 4.263 -0.720 1.00 93.19 85 ARG A CA 1
ATOM 650 C C . ARG A 1 85 ? -13.478 5.754 -0.943 1.00 93.19 85 ARG A C 1
ATOM 652 O O . ARG A 1 85 ? -14.421 6.526 -0.810 1.00 93.19 85 ARG A O 1
ATOM 659 N N . LEU A 1 86 ? -12.239 6.156 -1.221 1.00 94.44 86 LEU A N 1
ATOM 660 C CA . LEU A 1 86 ? -11.824 7.564 -1.258 1.00 94.44 86 LEU A CA 1
ATOM 661 C C . LEU A 1 86 ? -11.386 8.030 -2.654 1.00 94.44 86 LEU A C 1
ATOM 663 O O . LEU A 1 86 ? -11.090 9.207 -2.824 1.00 94.44 86 LEU A O 1
ATOM 667 N N . GLY A 1 87 ? -11.326 7.135 -3.646 1.00 95.12 87 GLY A N 1
ATOM 668 C CA . GLY A 1 87 ? -10.920 7.479 -5.012 1.00 95.12 87 GLY A CA 1
ATOM 669 C C . GLY A 1 87 ? -9.442 7.853 -5.150 1.00 95.12 87 GLY A C 1
ATOM 670 O O . GLY A 1 87 ? -9.073 8.529 -6.105 1.00 95.12 87 GLY A O 1
ATOM 671 N N . LEU A 1 88 ? -8.601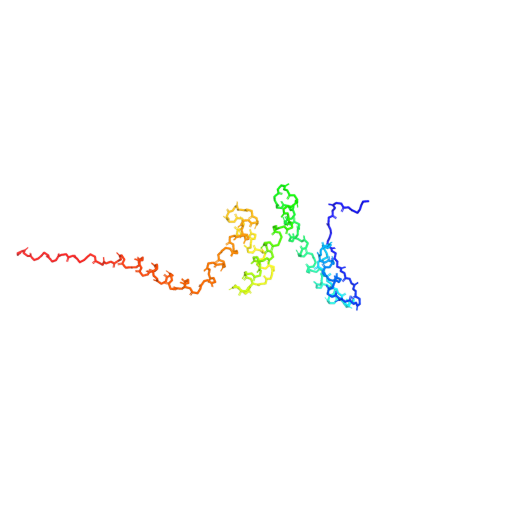 7.445 -4.196 1.00 96.25 88 LEU A N 1
ATOM 672 C CA . LEU A 1 88 ? -7.169 7.740 -4.210 1.00 96.25 88 LEU A CA 1
ATOM 673 C C . LEU A 1 88 ? -6.456 6.937 -5.300 1.00 96.25 88 LEU A C 1
ATOM 675 O O . LEU A 1 88 ? -6.819 5.796 -5.587 1.00 96.25 88 LEU A O 1
ATOM 679 N N . SER A 1 89 ? -5.384 7.497 -5.851 1.00 93.31 89 SER A N 1
ATOM 680 C CA . SER A 1 89 ? -4.379 6.709 -6.558 1.00 93.31 89 SER A CA 1
ATOM 681 C C . SER A 1 89 ? -3.670 5.762 -5.593 1.00 93.31 89 SER A C 1
ATOM 683 O O . SER A 1 89 ? -3.719 5.892 -4.367 1.00 93.31 89 SER A O 1
ATOM 685 N N . GLU A 1 90 ? -2.960 4.788 -6.145 1.00 91.06 90 GLU A N 1
ATOM 686 C CA . GLU A 1 90 ? -2.263 3.817 -5.318 1.00 91.06 90 GLU A CA 1
ATOM 687 C C . GLU A 1 90 ? -1.124 4.433 -4.487 1.00 91.06 90 GLU A C 1
ATOM 689 O O . GLU A 1 90 ? -0.951 4.079 -3.316 1.00 91.06 90 GLU A O 1
ATOM 694 N N . ALA A 1 91 ? -0.419 5.403 -5.073 1.00 90.38 91 ALA A N 1
ATOM 695 C CA . ALA A 1 91 ? 0.603 6.215 -4.420 1.00 90.38 91 ALA A CA 1
ATOM 696 C C . ALA A 1 91 ? 0.029 7.018 -3.241 1.00 90.38 91 ALA A C 1
ATOM 698 O O . ALA A 1 91 ? 0.587 7.044 -2.142 1.00 90.38 91 ALA A O 1
ATOM 699 N N . GLU A 1 92 ? -1.121 7.663 -3.458 1.00 95.81 92 GLU A N 1
ATOM 700 C CA . GLU A 1 92 ? -1.848 8.412 -2.429 1.00 95.81 92 GLU A CA 1
ATOM 701 C C . GLU A 1 92 ? -2.344 7.505 -1.309 1.00 95.81 92 GLU A C 1
ATOM 703 O O . GLU A 1 92 ? -2.184 7.841 -0.139 1.00 95.81 92 GLU A O 1
ATOM 708 N N . ALA A 1 93 ? -2.880 6.332 -1.644 1.00 97.12 93 ALA A N 1
ATOM 709 C CA . ALA A 1 93 ? -3.331 5.364 -0.655 1.00 97.12 93 ALA A CA 1
ATOM 710 C C . ALA A 1 93 ? -2.176 4.880 0.235 1.00 97.12 93 ALA A C 1
ATOM 712 O O . ALA A 1 93 ? -2.326 4.808 1.455 1.00 97.12 93 ALA A O 1
ATOM 713 N N . PHE A 1 94 ? -1.007 4.580 -0.344 1.00 96.00 94 PHE A N 1
ATOM 714 C CA . PHE A 1 94 ? 0.156 4.182 0.449 1.00 96.00 94 PHE A CA 1
ATOM 715 C C . PHE A 1 94 ? 0.658 5.326 1.337 1.00 96.00 94 PHE A C 1
ATOM 717 O O . PHE A 1 94 ? 0.871 5.124 2.533 1.00 96.00 94 PHE A O 1
ATOM 724 N N . ARG A 1 95 ? 0.770 6.544 0.794 1.00 96.06 95 ARG A N 1
ATOM 725 C CA . ARG A 1 95 ? 1.129 7.743 1.566 1.00 96.06 95 ARG A CA 1
ATOM 726 C C . ARG A 1 95 ? 0.161 7.998 2.722 1.00 96.06 95 ARG A C 1
ATOM 728 O O . ARG A 1 95 ? 0.619 8.210 3.839 1.00 96.06 95 ARG A O 1
ATOM 735 N N . HIS A 1 96 ? -1.142 7.856 2.501 1.00 97.44 96 HIS A N 1
ATOM 736 C CA . HIS A 1 96 ? -2.151 7.995 3.550 1.00 97.44 96 HIS A CA 1
ATOM 737 C C . HIS A 1 96 ? -1.946 6.970 4.686 1.00 97.44 96 HIS A C 1
ATOM 739 O O . HIS A 1 96 ? -2.138 7.286 5.865 1.00 97.44 96 HIS A O 1
ATOM 745 N N . ILE A 1 97 ? -1.533 5.736 4.374 1.00 97.31 97 ILE A N 1
ATOM 746 C CA . ILE A 1 97 ? -1.187 4.733 5.397 1.00 97.31 97 ILE A CA 1
ATOM 747 C C . ILE A 1 97 ? 0.049 5.175 6.194 1.00 97.31 97 ILE A C 1
ATOM 749 O O . ILE A 1 97 ? 0.059 5.027 7.418 1.00 97.31 97 ILE A O 1
ATOM 753 N N . LEU A 1 98 ? 1.075 5.724 5.531 1.00 96.19 98 LEU A N 1
ATOM 754 C CA . LEU A 1 98 ? 2.281 6.234 6.196 1.00 96.19 98 LEU A CA 1
ATOM 755 C C . LEU A 1 98 ? 1.969 7.417 7.118 1.00 96.19 98 LEU A C 1
ATOM 757 O O . LEU A 1 98 ? 2.417 7.428 8.262 1.00 96.19 98 LEU A O 1
ATOM 761 N N . GLU A 1 99 ? 1.174 8.377 6.653 1.00 96.75 99 GLU A N 1
ATOM 762 C CA . GLU A 1 99 ? 0.724 9.522 7.452 1.00 96.75 99 GLU A CA 1
ATOM 763 C C . GLU A 1 99 ? -0.035 9.035 8.690 1.00 96.75 99 GLU A C 1
ATOM 765 O O . GLU A 1 99 ? 0.341 9.339 9.821 1.00 96.75 99 GLU A O 1
ATOM 770 N N . ARG A 1 100 ? -1.004 8.127 8.507 1.00 96.56 100 ARG A N 1
ATOM 771 C CA . ARG A 1 100 ? -1.767 7.556 9.625 1.00 96.56 100 ARG A CA 1
ATOM 772 C C . ARG A 1 100 ? -0.891 6.779 10.609 1.00 96.56 100 ARG A C 1
ATOM 774 O O . ARG A 1 100 ? -1.144 6.814 11.816 1.00 96.56 100 ARG A O 1
ATOM 781 N N . LYS A 1 101 ? 0.123 6.061 10.115 1.00 94.81 101 LYS A N 1
ATOM 782 C CA . LYS A 1 101 ? 1.121 5.375 10.946 1.00 94.81 101 LYS A CA 1
ATOM 783 C C . LYS A 1 101 ? 1.850 6.378 11.840 1.00 94.81 101 LYS A C 1
ATOM 785 O O . LYS A 1 101 ? 1.966 6.127 13.038 1.00 94.81 101 LYS A O 1
ATOM 790 N N . LEU A 1 102 ? 2.316 7.490 11.274 1.00 94.44 102 LEU A N 1
ATOM 791 C CA . LEU A 1 102 ? 3.037 8.531 12.008 1.00 94.44 102 LEU A CA 1
ATOM 792 C C . LEU A 1 102 ? 2.135 9.220 13.037 1.00 94.44 102 LEU A C 1
ATOM 794 O O . LEU A 1 102 ? 2.512 9.296 14.207 1.00 94.44 102 LEU A O 1
ATOM 798 N N . ASP A 1 103 ? 0.924 9.608 12.638 1.00 96.44 103 ASP A N 1
ATOM 799 C CA . ASP A 1 103 ? -0.049 10.278 13.509 1.00 96.44 103 ASP A CA 1
ATOM 800 C C . ASP A 1 103 ? -0.432 9.421 14.719 1.00 96.44 103 ASP A C 1
ATOM 802 O O . ASP A 1 103 ? -0.587 9.915 15.835 1.00 96.44 103 ASP A O 1
ATOM 806 N N . THR A 1 104 ? -0.576 8.110 14.511 1.00 93.75 104 THR A N 1
ATOM 807 C CA . THR A 1 104 ? -0.983 7.171 15.567 1.00 93.75 104 THR A CA 1
ATOM 808 C C . THR A 1 104 ? 0.188 6.490 16.273 1.00 93.75 104 THR A C 1
ATOM 810 O O . THR A 1 104 ? -0.039 5.773 17.248 1.00 93.75 104 THR A O 1
ATOM 813 N N . ARG A 1 105 ? 1.427 6.702 15.802 1.00 93.19 105 ARG A N 1
ATOM 814 C CA . ARG A 1 105 ? 2.660 6.026 16.255 1.00 93.19 105 ARG A CA 1
ATOM 815 C C . ARG A 1 105 ? 2.536 4.497 16.318 1.00 93.19 105 ARG A C 1
ATOM 817 O O . ARG A 1 105 ? 3.074 3.858 17.220 1.00 93.19 105 ARG A O 1
ATOM 824 N N . ARG A 1 106 ? 1.806 3.905 15.372 1.00 92.75 106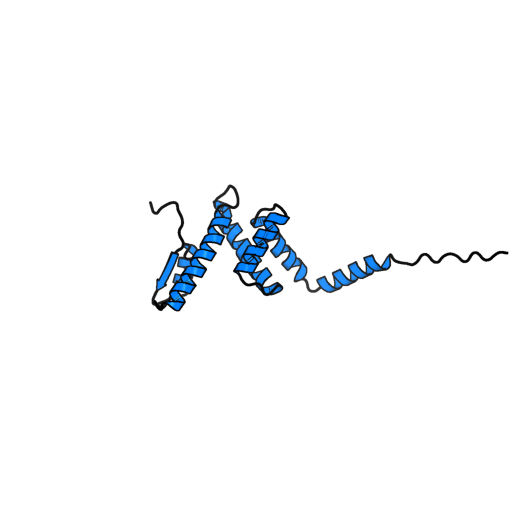 ARG A N 1
ATOM 825 C CA . ARG A 1 106 ? 1.601 2.449 15.268 1.00 92.75 106 ARG A CA 1
ATOM 826 C C . ARG A 1 106 ? 2.519 1.830 14.220 1.00 92.75 106 ARG A C 1
ATOM 828 O O . ARG A 1 106 ? 3.150 2.539 13.444 1.00 92.75 106 ARG A O 1
ATOM 835 N N . SER A 1 107 ? 2.588 0.503 14.183 1.00 94.19 107 SER A N 1
ATOM 836 C CA . SER A 1 107 ? 3.236 -0.206 13.075 1.00 94.19 107 SER A CA 1
ATOM 837 C C . SER A 1 107 ? 2.394 -0.106 11.794 1.00 94.19 107 SER A C 1
ATOM 839 O O . SER A 1 107 ? 1.172 0.062 11.856 1.00 94.19 107 SER A O 1
ATOM 841 N N . LEU A 1 108 ? 3.007 -0.265 10.615 1.00 94.19 108 LEU A N 1
ATOM 842 C CA . LEU A 1 108 ? 2.262 -0.357 9.347 1.00 94.19 108 LEU A CA 1
ATOM 843 C C . LEU A 1 108 ? 1.257 -1.503 9.364 1.00 94.19 108 LEU A C 1
ATOM 845 O O . LEU A 1 108 ? 0.159 -1.368 8.826 1.00 94.19 108 LEU A O 1
ATOM 849 N N . ARG A 1 109 ? 1.618 -2.615 10.008 1.00 94.25 109 ARG A N 1
ATOM 850 C CA . ARG A 1 109 ? 0.752 -3.781 10.161 1.00 94.25 109 ARG A CA 1
ATOM 851 C C . ARG A 1 109 ? -0.525 -3.425 10.916 1.00 94.25 109 ARG A C 1
ATOM 853 O O . ARG A 1 109 ? -1.619 -3.765 10.465 1.00 94.25 109 ARG A O 1
ATOM 860 N N . ASP A 1 110 ? -0.398 -2.716 12.032 1.00 95.38 110 ASP A N 1
ATOM 861 C CA . ASP A 1 110 ? -1.542 -2.329 12.860 1.00 95.38 110 ASP A CA 1
ATOM 862 C C . ASP A 1 110 ? -2.369 -1.222 12.214 1.00 95.38 110 ASP A C 1
ATOM 864 O O . ASP A 1 110 ? -3.600 -1.261 12.277 1.00 95.38 110 ASP A O 1
ATOM 868 N N . THR A 1 111 ? -1.728 -0.268 11.537 1.00 96.88 111 THR A N 1
ATOM 869 C CA . THR A 1 111 ? -2.433 0.751 10.750 1.00 96.88 111 THR A CA 1
ATOM 870 C C . THR A 1 111 ? -3.251 0.105 9.632 1.00 96.88 111 THR A C 1
ATOM 872 O O . THR A 1 111 ? -4.443 0.388 9.510 1.00 96.88 111 THR A O 1
ATOM 875 N N . ALA A 1 112 ? -2.666 -0.825 8.871 1.00 96.62 112 ALA A N 1
ATOM 876 C CA . ALA A 1 112 ? -3.375 -1.551 7.819 1.00 96.62 112 ALA A CA 1
ATOM 877 C C . ALA A 1 112 ? -4.549 -2.371 8.378 1.00 96.62 112 ALA A C 1
ATOM 879 O O . ALA A 1 112 ? -5.661 -2.291 7.859 1.00 96.62 112 ALA A O 1
ATOM 880 N N . ARG A 1 113 ? -4.346 -3.100 9.485 1.00 96.62 113 ARG A N 1
ATOM 881 C CA . ARG A 1 113 ? -5.429 -3.817 10.184 1.00 96.62 113 ARG A CA 1
ATOM 882 C C . ARG A 1 113 ? -6.538 -2.886 10.657 1.00 96.62 113 ARG A C 1
ATOM 884 O O . ARG A 1 113 ? -7.702 -3.249 10.559 1.00 96.62 113 ARG A O 1
ATOM 891 N N . THR A 1 114 ? -6.190 -1.699 11.148 1.00 96.94 114 THR A N 1
ATOM 892 C CA . THR A 1 114 ? -7.170 -0.702 11.598 1.00 96.94 114 THR A CA 1
ATOM 893 C C . THR A 1 114 ? -8.049 -0.244 10.434 1.00 96.94 114 THR A C 1
ATOM 895 O O . THR A 1 114 ? -9.267 -0.186 10.581 1.00 96.94 114 THR A O 1
ATOM 898 N N . ILE A 1 115 ? -7.454 0.020 9.267 1.00 96.50 115 ILE A N 1
ATOM 899 C CA . ILE A 1 115 ? -8.187 0.399 8.048 1.00 96.50 115 ILE A CA 1
ATOM 900 C C . ILE A 1 115 ? -9.115 -0.736 7.595 1.00 96.50 115 ILE A C 1
ATOM 902 O O . ILE A 1 115 ? -10.300 -0.510 7.370 1.00 96.50 115 ILE A O 1
ATOM 906 N N . LEU A 1 116 ? -8.603 -1.969 7.521 1.00 96.44 116 LEU A N 1
ATOM 907 C CA . LEU A 1 116 ? -9.393 -3.140 7.121 1.00 96.44 116 LEU A CA 1
ATOM 908 C C . LEU A 1 116 ? -10.522 -3.456 8.116 1.00 96.44 116 LEU A C 1
ATOM 910 O O . LEU A 1 116 ? -11.623 -3.827 7.717 1.00 96.44 116 LEU A O 1
ATOM 914 N N . GLY A 1 117 ? -10.266 -3.294 9.414 1.00 94.75 117 GLY A N 1
ATOM 915 C CA . GLY A 1 117 ? -11.274 -3.469 10.456 1.00 94.75 117 GLY A CA 1
ATOM 916 C C . GLY A 1 117 ? -12.388 -2.428 10.359 1.00 94.75 117 GLY A C 1
ATOM 917 O O . GLY A 1 117 ? -13.560 -2.780 10.475 1.00 94.75 117 GLY A O 1
ATOM 918 N N . ALA A 1 118 ? -12.035 -1.167 10.090 1.00 91.88 118 ALA A N 1
ATOM 919 C CA . ALA A 1 118 ? -13.012 -0.107 9.856 1.00 91.88 118 ALA A CA 1
ATOM 920 C C . ALA A 1 118 ? -13.893 -0.419 8.637 1.00 91.88 118 ALA A C 1
ATOM 922 O O . ALA A 1 118 ? -15.113 -0.328 8.737 1.00 91.88 118 ALA A O 1
ATOM 923 N N . GLU A 1 119 ? -13.300 -0.873 7.530 1.00 92.12 119 GLU A N 1
ATOM 924 C CA . GLU A 1 119 ? -14.049 -1.305 6.343 1.00 92.12 119 GLU A CA 1
ATOM 925 C C . GLU A 1 119 ? -15.062 -2.409 6.664 1.00 92.12 119 GLU A C 1
ATOM 927 O O . GLU A 1 119 ? -16.221 -2.317 6.268 1.00 92.12 119 GLU A O 1
ATOM 932 N N . GLY A 1 120 ? -14.663 -3.416 7.448 1.00 88.56 120 GLY A N 1
ATOM 933 C CA . GLY A 1 120 ? -15.559 -4.500 7.857 1.00 88.56 120 GLY A CA 1
ATOM 934 C C . GLY A 1 120 ? -16.764 -4.032 8.682 1.00 88.56 120 GLY A C 1
ATOM 935 O O . GLY A 1 120 ? -17.837 -4.626 8.596 1.00 88.56 120 GLY A O 1
ATOM 936 N N . VAL A 1 121 ? -16.620 -2.955 9.461 1.00 87.25 121 VAL A N 1
ATOM 937 C CA . VAL A 1 121 ? -17.736 -2.343 10.200 1.00 87.25 121 VAL A CA 1
ATOM 938 C C . VAL A 1 121 ? -18.615 -1.509 9.268 1.00 87.25 121 VAL A C 1
ATOM 940 O O . VAL A 1 121 ? -19.837 -1.634 9.319 1.00 87.25 121 VAL A O 1
ATOM 943 N N . LEU A 1 122 ? -18.003 -0.694 8.405 1.00 82.69 122 LEU A N 1
ATOM 944 C CA . LEU A 1 122 ? -18.697 0.199 7.471 1.00 82.69 122 LEU A CA 1
ATOM 945 C C . LEU A 1 122 ? -19.444 -0.547 6.360 1.00 82.69 122 LEU A C 1
ATOM 947 O O . LEU A 1 122 ? -20.391 -0.012 5.794 1.00 82.69 122 LEU A O 1
ATOM 951 N N . ALA A 1 123 ? -19.017 -1.761 6.020 1.00 82.06 123 ALA A N 1
ATOM 952 C CA . ALA A 1 123 ? -19.680 -2.609 5.034 1.00 82.06 123 ALA A CA 1
ATOM 953 C C . ALA A 1 123 ? -20.949 -3.297 5.576 1.00 82.06 123 ALA A C 1
ATOM 955 O O . ALA A 1 123 ? -21.657 -3.952 4.813 1.00 82.06 123 ALA A O 1
ATOM 956 N N . ARG A 1 124 ? -21.256 -3.178 6.878 1.00 82.31 124 ARG A N 1
ATOM 957 C CA . ARG A 1 124 ? -22.464 -3.785 7.453 1.00 82.31 124 ARG A CA 1
ATOM 958 C C . ARG A 1 124 ? -23.727 -3.054 6.978 1.00 82.31 124 ARG A C 1
ATOM 960 O O . ARG A 1 124 ? -23.786 -1.831 7.105 1.00 82.31 124 ARG A O 1
ATOM 967 N N . PRO A 1 125 ? -24.768 -3.783 6.532 1.00 71.25 125 PRO A N 1
ATOM 968 C CA . PRO A 1 125 ? -26.001 -3.181 6.017 1.00 71.25 125 PRO A CA 1
ATOM 969 C C . PRO A 1 125 ? -26.722 -2.313 7.058 1.00 71.25 125 PRO A C 1
ATOM 971 O O . PRO A 1 125 ? -27.303 -1.286 6.720 1.00 71.25 125 PRO A O 1
ATOM 974 N N . ASP A 1 126 ? -26.602 -2.660 8.340 1.00 80.12 126 ASP A N 1
ATOM 975 C CA . ASP A 1 126 ? -27.310 -1.972 9.424 1.00 80.12 126 ASP A CA 1
ATOM 976 C C . ASP A 1 126 ? -26.504 -0.810 10.028 1.00 80.12 126 ASP A C 1
ATOM 978 O O . ASP A 1 126 ? -26.932 -0.191 11.007 1.00 80.12 126 ASP A O 1
ATOM 982 N N . PHE A 1 127 ? -25.317 -0.507 9.487 1.00 81.00 127 PHE A N 1
ATOM 983 C CA . PHE A 1 127 ? -24.434 0.515 10.049 1.00 81.00 127 PHE A CA 1
ATOM 984 C C . PHE A 1 127 ? -25.081 1.907 10.036 1.00 81.00 127 PHE A C 1
ATOM 986 O O . PHE A 1 127 ? -25.049 2.603 11.050 1.00 81.00 127 PHE A O 1
ATOM 993 N N . ALA A 1 128 ? -25.744 2.284 8.937 1.00 76.50 128 ALA A N 1
ATOM 994 C CA . ALA A 1 128 ? -26.458 3.560 8.829 1.00 76.50 128 ALA A CA 1
ATOM 995 C C . ALA A 1 128 ? -27.576 3.680 9.877 1.00 76.50 128 ALA A C 1
ATOM 997 O O . ALA A 1 128 ? -27.659 4.679 10.586 1.00 76.50 128 ALA A O 1
ATOM 998 N N . ARG A 1 129 ? -28.362 2.613 10.060 1.00 79.56 129 ARG A N 1
ATOM 999 C CA . ARG A 1 129 ? -29.425 2.550 11.074 1.00 79.56 129 ARG A CA 1
ATOM 1000 C C . ARG A 1 129 ? -28.868 2.632 12.496 1.00 79.56 129 ARG A C 1
ATOM 1002 O O . ARG A 1 129 ? -29.458 3.262 13.369 1.00 79.56 129 ARG A O 1
ATOM 1009 N N . SER A 1 130 ? -27.715 2.010 12.728 1.00 81.19 130 SER A N 1
ATOM 1010 C CA . SER A 1 130 ? -27.022 2.055 14.018 1.00 81.19 130 SER A CA 1
ATOM 1011 C C . SER A 1 130 ? -26.506 3.466 14.321 1.00 81.19 130 SER A C 1
ATOM 1013 O O . SER A 1 130 ? -26.645 3.937 15.447 1.00 81.19 130 SER A O 1
ATOM 1015 N N . LEU A 1 131 ? -25.977 4.174 13.316 1.00 81.12 131 LEU A N 1
ATOM 1016 C CA . LEU A 1 131 ? -25.603 5.583 13.440 1.00 81.12 131 LEU A CA 1
ATOM 1017 C C . LEU A 1 131 ? -26.815 6.475 13.702 1.00 81.12 131 LEU A C 1
ATOM 1019 O O . LEU A 1 131 ? -26.743 7.320 14.588 1.00 81.12 131 LEU A O 1
ATOM 1023 N N . GLU A 1 132 ? -27.926 6.279 12.992 1.00 78.00 132 GLU A N 1
ATOM 1024 C CA . GLU A 1 132 ? -29.164 7.027 13.236 1.00 78.00 132 GLU A CA 1
ATOM 1025 C C . GLU A 1 132 ? -29.649 6.863 14.678 1.00 78.00 132 GLU A C 1
ATOM 1027 O O . GLU A 1 132 ? -29.949 7.858 15.335 1.00 78.00 132 GLU A O 1
ATOM 1032 N N . LEU A 1 133 ? -29.649 5.636 15.210 1.00 79.75 133 LEU A N 1
ATOM 1033 C CA . LEU A 1 133 ? -30.013 5.372 16.604 1.00 79.75 133 LEU A CA 1
ATOM 1034 C C . LEU A 1 133 ? -29.065 6.062 17.592 1.00 79.75 133 LEU A C 1
ATOM 1036 O O . LEU A 1 133 ? -29.533 6.684 18.545 1.00 79.75 133 LEU A O 1
ATOM 1040 N N . ILE A 1 134 ? -27.750 6.002 17.361 1.00 82.81 134 ILE A N 1
ATOM 1041 C CA . ILE A 1 134 ? -26.756 6.675 18.212 1.00 82.81 134 ILE A CA 1
ATOM 1042 C C . ILE A 1 134 ? -26.951 8.192 18.164 1.00 82.81 134 ILE A C 1
ATOM 1044 O O . ILE A 1 134 ? -27.028 8.835 19.209 1.00 82.81 134 ILE A O 1
ATOM 1048 N N . PHE A 1 135 ? -27.085 8.778 16.972 1.00 81.00 135 PHE A N 1
ATOM 1049 C CA . PHE A 1 135 ? -27.321 10.212 16.818 1.00 81.00 135 PHE A CA 1
ATOM 1050 C C . PHE A 1 135 ? -28.623 10.649 17.489 1.00 81.00 135 PHE A C 1
ATOM 1052 O O . PHE A 1 135 ? -28.655 11.708 18.116 1.00 81.00 135 PHE A O 1
ATOM 1059 N N . HIS A 1 136 ? -29.681 9.842 17.394 1.00 77.38 136 HIS A N 1
ATOM 1060 C CA . HIS A 1 136 ? -30.970 10.144 18.004 1.00 77.38 136 HIS A CA 1
ATOM 1061 C C . HIS A 1 136 ? -30.945 9.996 19.532 1.00 77.38 136 HIS A C 1
ATOM 1063 O O . HIS A 1 136 ? -31.573 10.797 20.225 1.00 77.38 136 HIS A O 1
ATOM 1069 N N . ALA A 1 137 ? -30.201 9.026 20.069 1.00 78.00 137 ALA A N 1
ATOM 1070 C CA . ALA A 1 137 ? -29.980 8.880 21.506 1.00 78.00 137 ALA A CA 1
ATOM 1071 C C . ALA A 1 137 ? -29.156 10.051 22.066 1.00 78.00 137 ALA A C 1
ATOM 1073 O O . ALA A 1 137 ? -29.552 10.669 23.049 1.00 78.00 137 ALA A O 1
ATOM 1074 N N . VAL A 1 138 ? -28.066 10.427 21.389 1.00 82.00 138 VAL A N 1
ATOM 1075 C CA . VAL A 1 138 ? -27.179 11.524 21.813 1.00 82.00 138 VAL A CA 1
ATOM 1076 C C . VAL A 1 138 ? -27.848 12.900 21.669 1.00 82.00 138 VAL A C 1
ATOM 1078 O O . VAL A 1 138 ? -27.660 13.761 22.525 1.00 82.00 138 VAL A O 1
ATOM 1081 N N . ARG A 1 139 ? -28.665 13.137 20.629 1.00 69.44 139 ARG A N 1
ATOM 1082 C CA . ARG A 1 139 ? -29.465 14.377 20.507 1.00 69.44 139 ARG A CA 1
ATOM 1083 C C . ARG A 1 139 ? -30.709 14.395 21.400 1.00 69.44 139 ARG A C 1
ATOM 1085 O O . ARG A 1 139 ? -31.158 15.479 21.766 1.00 69.44 139 ARG A O 1
ATOM 1092 N N . GLY A 1 140 ? -31.270 13.234 21.740 1.00 56.72 140 GLY A N 1
ATOM 1093 C CA . GLY A 1 140 ? -32.483 13.104 22.555 1.00 56.72 140 GLY A CA 1
ATOM 1094 C C . GLY A 1 140 ? -32.336 13.600 23.998 1.00 56.72 140 GLY A C 1
ATOM 1095 O O . GLY A 1 140 ? -33.340 13.954 24.618 1.00 56.72 140 GLY A O 1
ATOM 1096 N N . ASP A 1 141 ? -31.102 13.705 24.500 1.00 55.88 141 ASP A N 1
ATOM 1097 C CA . ASP A 1 141 ? -30.793 14.219 25.842 1.00 55.88 141 ASP A CA 1
ATOM 1098 C C . ASP A 1 141 ? -30.816 15.754 25.956 1.00 55.88 141 ASP A C 1
ATOM 1100 O O . ASP A 1 141 ? -30.783 16.301 27.059 1.00 55.88 141 ASP A O 1
ATOM 1104 N N . LEU A 1 142 ? -30.984 16.485 24.849 1.00 50.09 142 LEU A N 1
ATOM 1105 C CA . LEU A 1 142 ? -31.259 17.924 24.883 1.00 50.09 142 LEU A CA 1
ATOM 1106 C C . LEU A 1 142 ? -32.762 18.194 25.047 1.00 50.09 142 LEU A C 1
ATOM 1108 O O . LEU A 1 142 ? -33.380 18.889 24.240 1.00 50.09 142 LEU A O 1
ATOM 1112 N N . ARG A 1 143 ? -33.381 17.681 26.118 1.00 51.84 143 ARG A N 1
ATOM 1113 C CA . ARG A 1 143 ? -34.667 18.239 26.565 1.00 51.84 143 ARG A CA 1
ATOM 1114 C C . ARG A 1 143 ? -34.396 19.623 27.163 1.00 51.84 143 ARG A C 1
ATOM 1116 O O . ARG A 1 143 ? -33.688 19.706 28.169 1.00 51.84 143 ARG A O 1
ATOM 1123 N N . PRO A 1 144 ? -34.961 20.719 26.623 1.00 45.25 144 PRO A N 1
ATOM 1124 C CA . PRO A 1 144 ? -34.860 22.008 27.286 1.00 45.25 144 PRO A CA 1
ATOM 1125 C C . PRO A 1 144 ? -35.526 21.875 28.656 1.00 45.25 144 PRO A C 1
ATOM 1127 O O . PRO A 1 144 ? -36.695 21.492 28.752 1.00 45.25 144 PRO A O 1
ATOM 1130 N N . ARG A 1 145 ? -34.781 22.166 29.731 1.00 54.66 145 ARG A N 1
ATOM 1131 C CA . ARG A 1 145 ? -35.350 22.343 31.072 1.00 54.66 145 ARG A CA 1
ATOM 1132 C C . ARG A 1 145 ? -36.463 23.382 30.950 1.00 54.66 145 ARG A C 1
ATOM 1134 O O . ARG A 1 145 ? -36.188 24.578 30.872 1.00 54.66 145 ARG A O 1
ATOM 1141 N N . ARG A 1 146 ? -37.721 22.930 30.925 1.00 50.97 146 ARG A N 1
ATOM 1142 C CA . ARG A 1 146 ? -38.887 23.784 31.151 1.00 50.97 146 ARG A CA 1
ATOM 1143 C C . ARG A 1 146 ? -38.633 24.494 32.478 1.00 50.97 146 ARG A C 1
ATOM 1145 O O . ARG A 1 146 ? -38.692 23.861 33.530 1.00 50.97 146 ARG A O 1
ATOM 1152 N N . ARG A 1 147 ? -38.303 25.789 32.422 1.00 49.72 147 ARG A N 1
ATOM 1153 C CA . ARG A 1 147 ? -38.376 26.672 33.586 1.00 49.72 147 ARG A CA 1
ATOM 1154 C C . ARG A 1 147 ? -39.801 26.546 34.102 1.00 49.72 147 ARG A C 1
ATOM 1156 O O . ARG A 1 147 ? -40.746 26.923 33.412 1.00 49.72 147 ARG A O 1
ATOM 1163 N N . ALA A 1 148 ? -39.932 25.913 35.262 1.00 53.66 148 ALA A N 1
ATOM 1164 C CA . ALA A 1 148 ? -41.180 25.838 35.982 1.00 53.66 148 ALA A CA 1
ATOM 1165 C C . ALA A 1 148 ? -41.710 27.263 36.137 1.00 53.66 148 ALA A C 1
ATOM 1167 O O . ALA A 1 148 ? -41.001 28.159 36.601 1.00 53.66 148 ALA A O 1
ATOM 1168 N N . ALA A 1 149 ? -42.942 27.454 35.683 1.00 57.09 149 ALA A N 1
ATOM 1169 C CA . ALA A 1 149 ? -43.726 28.627 35.977 1.00 57.09 149 ALA A CA 1
ATOM 1170 C C . ALA A 1 149 ? -43.777 28.803 37.500 1.00 57.09 149 ALA A C 1
ATOM 1172 O O . ALA A 1 149 ? -44.350 27.976 38.207 1.00 57.09 149 ALA A O 1
ATOM 1173 N N . LEU A 1 150 ? -43.176 29.880 37.994 1.00 55.16 150 LEU A N 1
ATOM 1174 C CA . LEU A 1 150 ? -43.469 30.432 39.307 1.00 55.16 150 LEU A CA 1
ATOM 1175 C C . LEU A 1 150 ? -44.315 31.680 39.073 1.00 55.16 150 LEU A C 1
ATOM 1177 O O . LEU A 1 150 ? -43.819 32.784 38.886 1.00 55.16 150 LEU A O 1
ATOM 1181 N N . SER A 1 151 ? -45.622 31.430 39.005 1.00 52.19 151 SER A N 1
ATOM 1182 C CA . SER A 1 151 ? -46.656 32.388 39.382 1.00 52.19 151 SER A CA 1
ATOM 1183 C C . SER A 1 151 ? -46.681 32.506 40.911 1.00 52.19 151 SER A C 1
ATOM 1185 O O . SER A 1 151 ? -46.451 31.498 41.586 1.00 52.19 151 SER A O 1
ATOM 1187 N N . ARG A 1 152 ? -47.037 33.708 41.396 1.00 53.28 152 ARG A N 1
ATOM 1188 C CA . ARG A 1 152 ? -47.294 34.200 42.774 1.00 53.28 152 ARG A CA 1
ATOM 1189 C C . ARG A 1 152 ? -46.276 35.298 43.106 1.00 53.28 152 ARG A C 1
ATOM 1191 O O . ARG A 1 152 ? -45.094 35.003 43.173 1.00 53.28 152 ARG A O 1
ATOM 1198 N N . ARG A 1 153 ? -46.642 36.559 43.319 1.00 53.50 153 ARG A N 1
ATOM 1199 C CA . ARG A 1 153 ? -47.905 37.230 43.663 1.00 53.50 153 ARG A CA 1
ATOM 1200 C C . ARG A 1 153 ? -47.832 38.669 43.163 1.00 53.50 153 ARG A C 1
ATOM 1202 O O . ARG A 1 153 ? -46.689 39.146 42.997 1.00 53.50 153 ARG A O 1
#

Sequence (153 aa):
MVTDQPVPVILLTGYAGAELVRRARAAGVVAYLTSVDRKPLISAIEIALERFGEFRILRREGSDPSEAPVTRQLVEHAKKVLIARLGLSEAEAFRHILERKLDTRRSLRDTARTILGAEGVLARPDFARSLELIFHAVRGDLRPRRRAALSRR